Protein AF-A0AA39HC64-F1 (afdb_monomer)

Mean predicted aligned error: 12.39 Å

Structure (mmCIF, N/CA/C/O backbone):
data_AF-A0AA39HC64-F1
#
_entry.id   AF-A0AA39HC64-F1
#
loop_
_atom_site.group_PDB
_atom_site.id
_atom_site.type_symbol
_atom_site.label_atom_id
_atom_site.label_alt_id
_atom_site.label_comp_id
_atom_site.label_asym_id
_atom_site.label_entity_id
_atom_site.label_seq_id
_atom_site.pdbx_PDB_ins_code
_atom_site.Cartn_x
_atom_site.Cartn_y
_atom_site.Cartn_z
_atom_site.occupancy
_atom_site.B_iso_or_equiv
_atom_site.auth_seq_id
_atom_site.auth_comp_id
_atom_site.auth_asym_id
_atom_site.auth_atom_id
_atom_site.pdbx_PDB_model_num
ATOM 1 N N . MET A 1 1 ? -22.559 6.746 -53.053 1.00 34.72 1 MET A N 1
ATOM 2 C CA . MET A 1 1 ? -22.724 5.892 -51.855 1.00 34.72 1 MET A CA 1
ATOM 3 C C . MET A 1 1 ? -21.359 5.864 -51.192 1.00 34.72 1 MET A C 1
ATOM 5 O O . MET A 1 1 ? -20.479 5.186 -51.686 1.00 34.72 1 MET A O 1
ATOM 9 N N . ASN A 1 2 ? -21.010 6.887 -50.416 1.00 47.25 2 ASN A N 1
ATOM 10 C CA . ASN A 1 2 ? -21.362 7.061 -49.003 1.00 47.25 2 ASN A CA 1
ATOM 11 C C . ASN A 1 2 ? -21.084 5.796 -48.184 1.00 47.25 2 ASN A C 1
ATOM 13 O O . ASN A 1 2 ? -21.949 4.937 -48.058 1.00 47.25 2 ASN A O 1
ATOM 17 N N . SER A 1 3 ? -19.877 5.725 -47.644 1.00 52.03 3 SER A N 1
ATOM 18 C CA . SER A 1 3 ? -19.600 5.026 -46.400 1.00 52.03 3 SER A CA 1
ATOM 19 C C . SER A 1 3 ? -18.967 6.067 -45.492 1.00 52.03 3 SER A C 1
ATOM 21 O O . SER A 1 3 ? -17.754 6.284 -45.532 1.00 52.03 3 SER A O 1
ATOM 23 N N . SER A 1 4 ? -19.819 6.788 -44.766 1.00 50.25 4 SER A N 1
ATOM 24 C CA . SER A 1 4 ? -19.440 7.544 -43.584 1.00 50.25 4 SER A CA 1
ATOM 25 C C . SER A 1 4 ? -18.450 6.698 -42.790 1.00 50.25 4 SER A C 1
ATOM 27 O O . SER A 1 4 ? -18.795 5.617 -42.315 1.00 50.25 4 SER A O 1
ATOM 29 N N . PHE A 1 5 ? -17.204 7.152 -42.706 1.00 52.19 5 PHE A N 1
ATOM 30 C CA . PHE A 1 5 ? -16.290 6.670 -41.688 1.00 52.19 5 PHE A CA 1
ATOM 31 C C . PHE A 1 5 ? -16.883 7.125 -40.351 1.00 52.19 5 PHE A C 1
ATOM 33 O O . PHE A 1 5 ? -16.681 8.259 -39.920 1.00 52.19 5 PHE A O 1
ATOM 40 N N . GLU A 1 6 ? -17.735 6.288 -39.763 1.00 53.31 6 GLU A N 1
ATOM 41 C CA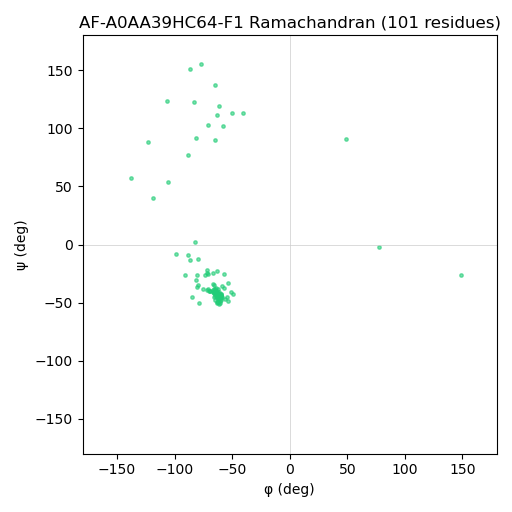 . GLU A 1 6 ? -18.303 6.532 -38.445 1.00 53.31 6 GLU A CA 1
ATOM 42 C C . GLU A 1 6 ? -17.281 6.100 -37.401 1.00 53.31 6 GLU A C 1
ATOM 44 O O . GLU A 1 6 ? -17.201 4.941 -36.987 1.00 53.31 6 GLU A O 1
ATOM 49 N N . PHE A 1 7 ? -16.460 7.071 -37.010 1.00 54.47 7 PHE A N 1
ATOM 50 C CA . PHE A 1 7 ? -15.518 6.958 -35.909 1.00 54.47 7 PHE A CA 1
ATOM 51 C C . PHE A 1 7 ? -16.284 6.600 -34.624 1.00 54.47 7 PHE A C 1
ATOM 53 O O . PHE A 1 7 ? -16.960 7.445 -34.038 1.00 54.47 7 PHE A O 1
ATOM 60 N N . GLY A 1 8 ? -16.230 5.325 -34.225 1.00 55.88 8 GLY A N 1
ATOM 61 C CA . GLY A 1 8 ? -16.942 4.802 -33.054 1.00 55.88 8 GLY A CA 1
ATOM 62 C C . GLY A 1 8 ? -17.390 3.341 -33.162 1.00 55.88 8 GLY A C 1
ATOM 63 O O . GLY A 1 8 ? -17.466 2.669 -32.137 1.00 55.88 8 GLY A O 1
ATOM 64 N N . PHE A 1 9 ? -17.617 2.812 -34.372 1.00 55.44 9 PHE A N 1
ATOM 65 C CA . PHE A 1 9 ? -18.049 1.412 -34.548 1.00 55.44 9 PHE A CA 1
ATOM 66 C C . PHE A 1 9 ? -16.915 0.396 -34.303 1.00 55.44 9 PHE A C 1
ATOM 68 O O . PHE A 1 9 ? -17.174 -0.726 -33.876 1.00 55.44 9 PHE A O 1
ATOM 75 N N . GLU A 1 10 ? -15.657 0.809 -34.497 1.00 54.72 10 GLU A N 1
ATOM 76 C CA . GLU A 1 10 ? -14.444 0.010 -34.226 1.00 54.72 10 GLU A CA 1
ATOM 77 C C . GLU A 1 10 ? -14.175 -0.176 -32.720 1.00 54.72 10 GLU A C 1
ATOM 79 O O . GLU A 1 10 ? -13.526 -1.131 -32.315 1.00 54.72 10 GLU A O 1
ATOM 84 N N . LEU A 1 11 ? -14.711 0.703 -31.861 1.00 53.59 11 LEU A N 1
ATOM 85 C CA . LEU A 1 11 ? -14.575 0.594 -30.400 1.00 53.59 11 LEU A CA 1
ATOM 86 C C . LEU A 1 11 ? -15.679 -0.262 -29.760 1.00 53.59 11 LEU A C 1
ATOM 88 O O . LEU A 1 11 ? -15.616 -0.577 -28.570 1.00 53.59 11 LEU A O 1
ATOM 92 N N . GLN A 1 12 ? -16.703 -0.645 -30.527 1.00 56.50 12 GLN A N 1
ATOM 93 C CA . GLN A 1 12 ? -17.812 -1.456 -30.042 1.00 56.50 12 GLN A CA 1
ATOM 94 C C . GLN A 1 12 ? -17.453 -2.939 -30.203 1.00 56.50 12 GLN A C 1
ATOM 96 O O . GLN A 1 12 ? -17.878 -3.616 -31.136 1.00 56.50 12 GLN A O 1
ATOM 101 N N . GLY A 1 13 ? -16.604 -3.419 -29.289 1.00 56.91 13 GLY A N 1
ATOM 102 C CA . GLY A 1 13 ? -16.018 -4.759 -29.315 1.00 56.91 13 GLY A CA 1
ATOM 103 C C . GLY A 1 13 ? -17.053 -5.871 -29.521 1.00 56.91 13 GLY A C 1
ATOM 104 O O . GLY A 1 13 ? -17.881 -6.139 -28.651 1.00 56.91 13 GLY A O 1
ATOM 105 N N . ARG A 1 14 ? -16.976 -6.553 -30.672 1.00 59.59 14 ARG A N 1
ATOM 106 C CA . ARG A 1 14 ? -17.785 -7.738 -31.019 1.00 59.59 14 ARG A CA 1
ATOM 107 C C . ARG A 1 14 ? -17.248 -9.053 -30.439 1.00 59.59 14 ARG A C 1
ATOM 109 O O . ARG A 1 14 ? -17.821 -10.103 -30.702 1.00 59.59 14 ARG A O 1
ATOM 116 N N . GLY A 1 15 ? -16.168 -9.005 -29.657 1.00 61.19 15 GLY A N 1
ATOM 117 C CA . GLY A 1 15 ? -15.566 -10.179 -29.015 1.00 61.19 15 GLY A CA 1
ATOM 118 C C . GLY A 1 15 ? -14.708 -11.063 -29.932 1.00 61.19 15 GLY A C 1
ATOM 119 O O . GLY A 1 15 ? -14.103 -12.007 -29.440 1.00 61.19 15 GLY A O 1
ATOM 120 N N . GLU A 1 16 ? -14.606 -10.743 -31.223 1.00 66.12 16 GLU A N 1
ATOM 121 C CA . GLU A 1 16 ? -13.715 -11.394 -32.192 1.00 66.12 16 GLU A CA 1
ATOM 122 C C . GLU A 1 16 ? -12.548 -10.448 -32.502 1.00 66.12 16 GLU A C 1
ATOM 124 O O . GLU A 1 16 ? -12.776 -9.307 -32.905 1.00 66.12 16 GLU A O 1
ATOM 129 N N . VAL A 1 17 ? -11.307 -10.904 -32.298 1.00 62.94 17 VAL A N 1
ATOM 130 C CA . VAL A 1 17 ? -10.100 -10.090 -32.518 1.00 62.94 17 VAL A CA 1
ATOM 131 C C . VAL A 1 17 ? -9.906 -9.883 -34.020 1.00 62.94 17 VAL A C 1
ATOM 133 O O . VAL A 1 17 ? -9.452 -10.782 -34.728 1.00 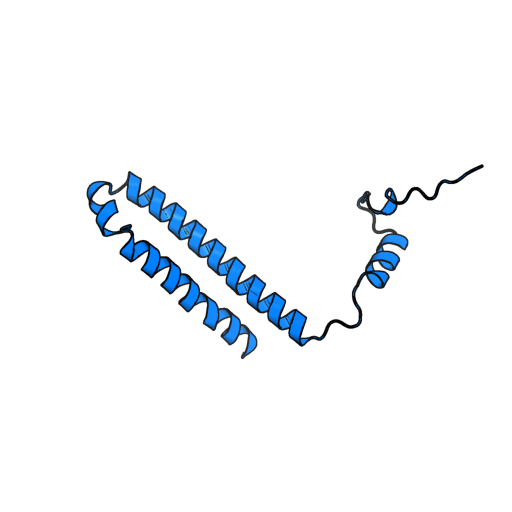62.94 17 VAL A O 1
ATOM 136 N N . THR A 1 18 ? -10.257 -8.699 -34.519 1.00 73.31 18 THR A N 1
ATOM 137 C CA . THR A 1 18 ? -10.111 -8.349 -35.935 1.00 73.31 18 THR A CA 1
ATOM 138 C C . THR A 1 18 ? -8.703 -7.805 -36.189 1.00 73.31 18 THR A C 1
ATOM 140 O O . THR A 1 18 ? -8.085 -7.195 -35.319 1.00 73.31 18 THR A O 1
ATOM 143 N N . SER A 1 19 ? -8.158 -7.977 -37.398 1.00 72.88 19 SER A N 1
ATOM 144 C CA . SER A 1 19 ? -6.820 -7.462 -37.751 1.00 72.88 19 SER A CA 1
ATOM 145 C C . SER A 1 19 ? -6.676 -5.943 -37.552 1.00 72.88 19 SER A C 1
ATOM 147 O O . SER A 1 19 ? -5.570 -5.458 -37.325 1.00 72.88 19 SER A O 1
ATOM 149 N N . GLN A 1 20 ? -7.790 -5.203 -37.605 1.00 71.12 20 GLN A N 1
ATOM 150 C CA . GLN A 1 20 ? -7.850 -3.773 -37.299 1.00 71.12 20 GLN A CA 1
ATOM 151 C C . GLN A 1 20 ? -7.637 -3.493 -35.805 1.00 71.12 20 GLN A C 1
ATOM 153 O O . GLN A 1 20 ? -6.866 -2.597 -35.484 1.00 71.12 20 GLN A O 1
ATOM 158 N N . ASP A 1 21 ? -8.197 -4.301 -34.900 1.00 69.56 21 ASP A N 1
ATOM 159 C CA . ASP A 1 21 ? -7.991 -4.168 -33.448 1.00 69.56 21 ASP A CA 1
ATOM 160 C C . ASP A 1 21 ? -6.520 -4.378 -33.074 1.00 69.56 21 ASP A C 1
ATOM 162 O O . ASP A 1 21 ? -5.968 -3.664 -32.238 1.00 69.56 21 ASP A O 1
ATOM 166 N N . ILE A 1 22 ? -5.855 -5.328 -33.744 1.00 75.12 22 ILE A N 1
ATOM 167 C CA . ILE A 1 22 ? -4.418 -5.582 -33.581 1.00 75.12 22 ILE A CA 1
ATOM 168 C C . ILE A 1 22 ? -3.606 -4.381 -34.087 1.00 75.12 22 ILE A C 1
ATOM 170 O O . ILE A 1 22 ? -2.690 -3.928 -33.403 1.00 75.12 22 ILE A O 1
ATOM 174 N N . ALA A 1 23 ? -3.943 -3.835 -35.259 1.00 75.69 23 ALA A N 1
ATOM 175 C CA . ALA A 1 23 ? -3.251 -2.677 -35.823 1.00 75.69 23 ALA A CA 1
ATOM 176 C C . ALA A 1 23 ? -3.429 -1.418 -34.959 1.00 75.69 23 ALA A C 1
ATOM 178 O O . ALA A 1 23 ? -2.454 -0.720 -34.686 1.00 75.69 23 ALA A O 1
ATOM 179 N N . VAL A 1 24 ? -4.650 -1.159 -34.485 1.00 75.62 24 VAL A N 1
ATOM 180 C CA . VAL A 1 24 ? -4.970 -0.050 -33.579 1.00 75.62 24 VAL A CA 1
ATOM 181 C C . VAL A 1 24 ? -4.270 -0.241 -32.233 1.00 75.62 24 VAL A C 1
ATOM 183 O O . VAL A 1 24 ? -3.676 0.704 -31.724 1.00 75.62 24 VAL A O 1
ATOM 186 N N . GLY A 1 25 ? -4.251 -1.460 -31.688 1.00 75.00 25 GLY A N 1
ATOM 187 C CA . GLY A 1 25 ? -3.521 -1.788 -30.464 1.00 75.00 25 GLY A CA 1
ATOM 188 C C . GLY A 1 25 ? -2.019 -1.523 -30.579 1.00 75.00 25 GLY A C 1
ATOM 189 O O . GLY A 1 25 ? -1.449 -0.874 -29.707 1.00 75.00 25 GLY A O 1
ATOM 190 N N . ILE A 1 26 ? -1.386 -1.944 -31.679 1.00 75.50 26 ILE A N 1
ATOM 191 C CA . ILE A 1 26 ? 0.041 -1.690 -31.942 1.00 75.50 26 ILE A CA 1
ATOM 192 C C . ILE A 1 26 ? 0.317 -0.192 -32.144 1.00 75.50 26 ILE A C 1
ATOM 194 O O . ILE A 1 26 ? 1.339 0.302 -31.676 1.00 75.50 26 ILE A O 1
ATOM 198 N N . LEU A 1 27 ? -0.584 0.537 -32.813 1.00 71.69 27 LEU A N 1
ATOM 199 C CA . LEU A 1 27 ? -0.434 1.972 -33.078 1.00 71.69 27 LEU A CA 1
ATOM 200 C C . LEU A 1 27 ? -0.607 2.825 -31.810 1.00 71.69 27 LEU A C 1
ATOM 202 O O . LEU A 1 27 ? 0.087 3.824 -31.638 1.00 71.69 27 LEU A O 1
ATOM 206 N N . ILE A 1 28 ? -1.547 2.447 -30.938 1.00 76.69 28 ILE A N 1
ATOM 207 C CA . ILE A 1 28 ? -1.839 3.156 -29.685 1.00 76.69 28 ILE A CA 1
ATOM 208 C C . ILE A 1 28 ? -0.833 2.785 -28.595 1.00 76.69 28 ILE A C 1
ATOM 210 O O . ILE A 1 28 ? -0.608 3.594 -27.695 1.00 76.69 28 ILE A O 1
ATOM 214 N N . GLN A 1 29 ? -0.220 1.597 -28.655 1.00 71.75 29 GLN A N 1
ATOM 215 C CA . GLN A 1 29 ? 0.770 1.190 -27.669 1.00 71.75 29 GLN A CA 1
ATOM 216 C C . GLN A 1 29 ? 1.979 2.138 -27.741 1.00 71.75 29 GLN A C 1
ATOM 218 O O . GLN A 1 29 ? 2.722 2.118 -28.727 1.00 71.75 29 GLN A O 1
ATOM 223 N N . PRO A 1 30 ? 2.207 2.971 -26.706 1.00 70.94 30 PRO A N 1
ATOM 224 C CA . PRO A 1 30 ? 3.339 3.878 -26.705 1.00 70.94 30 PRO A CA 1
ATOM 225 C C . PRO A 1 30 ? 4.612 3.038 -26.768 1.00 70.94 30 PRO A C 1
ATOM 227 O O . PRO A 1 30 ? 4.854 2.178 -25.924 1.00 70.94 30 PRO A O 1
ATOM 230 N N . THR A 1 31 ? 5.398 3.241 -27.819 1.00 70.88 31 THR A N 1
ATOM 231 C CA . THR A 1 31 ? 6.583 2.424 -28.115 1.00 70.88 31 THR A CA 1
ATOM 232 C C . THR A 1 31 ? 7.827 2.937 -27.389 1.00 70.88 31 THR A C 1
ATOM 234 O O . THR A 1 31 ? 8.813 2.218 -27.281 1.00 70.88 31 THR A O 1
ATOM 237 N N . ASP A 1 32 ? 7.750 4.157 -26.850 1.00 75.56 32 ASP A N 1
ATOM 238 C CA . ASP A 1 32 ? 8.844 4.875 -26.189 1.00 75.56 32 ASP A CA 1
ATOM 239 C C . ASP A 1 32 ? 8.516 5.188 -24.715 1.00 75.56 32 ASP A C 1
ATOM 241 O O . ASP A 1 32 ? 8.755 6.282 -24.203 1.00 75.56 32 ASP A O 1
ATOM 245 N N . VAL A 1 33 ? 7.879 4.240 -24.015 1.00 76.62 33 VAL A N 1
ATOM 246 C CA . VAL A 1 33 ? 7.748 4.330 -22.554 1.00 76.62 33 VAL A CA 1
ATOM 247 C C . VAL A 1 33 ? 9.022 3.801 -21.899 1.00 76.62 33 VAL A C 1
ATOM 249 O O . VAL A 1 33 ? 9.378 2.636 -22.101 1.00 76.62 33 VAL A O 1
ATOM 252 N N . PRO A 1 34 ? 9.708 4.610 -21.073 1.00 82.06 34 PRO A N 1
ATOM 253 C CA . PRO A 1 34 ? 10.900 4.148 -20.388 1.00 82.06 34 PRO A CA 1
ATOM 254 C C . PRO A 1 34 ? 10.536 3.029 -19.405 1.00 82.06 34 PRO A C 1
ATOM 256 O O . PRO A 1 34 ? 9.566 3.126 -18.650 1.00 82.06 34 PRO A O 1
ATOM 259 N N . ILE A 1 35 ? 11.359 1.977 -19.379 1.00 83.81 35 ILE A N 1
ATOM 260 C CA . ILE A 1 35 ? 11.181 0.785 -18.526 1.00 83.81 35 ILE A CA 1
ATOM 261 C C . ILE A 1 35 ? 11.032 1.168 -17.043 1.00 83.81 35 ILE A C 1
ATOM 263 O O . ILE A 1 35 ? 10.265 0.546 -16.307 1.00 83.81 35 ILE A O 1
ATOM 267 N N . SER A 1 36 ? 11.704 2.240 -16.613 1.00 83.00 36 SER A N 1
ATOM 268 C CA . SER A 1 36 ? 11.589 2.790 -15.259 1.00 83.00 36 SER A CA 1
ATOM 269 C C . SER A 1 36 ? 10.152 3.166 -14.888 1.00 83.00 36 SER A C 1
ATOM 271 O O . SER A 1 36 ? 9.737 2.921 -13.757 1.00 83.00 36 SER A O 1
ATOM 273 N N . TRP A 1 37 ? 9.365 3.701 -15.825 1.00 85.81 37 TRP A N 1
ATOM 274 C CA . TRP A 1 37 ? 7.979 4.092 -15.571 1.00 85.81 37 TRP A CA 1
ATOM 275 C C . TRP A 1 37 ? 7.075 2.877 -15.366 1.00 85.81 37 TRP A C 1
ATOM 277 O O . TRP A 1 37 ? 6.251 2.867 -14.454 1.00 85.81 37 TRP A O 1
ATOM 287 N N . GLY A 1 38 ? 7.283 1.816 -16.152 1.00 84.44 38 GLY A N 1
ATOM 288 C CA . GLY A 1 38 ? 6.566 0.551 -15.986 1.00 84.44 38 GLY A CA 1
ATOM 289 C C . GLY A 1 38 ? 6.808 -0.073 -14.610 1.00 84.44 38 GLY A C 1
ATOM 290 O O . GLY A 1 38 ? 5.860 -0.476 -13.937 1.00 84.44 38 GLY A O 1
ATOM 291 N N . ILE A 1 39 ? 8.063 -0.067 -14.151 1.00 84.31 39 ILE A N 1
ATOM 292 C CA . ILE A 1 39 ? 8.443 -0.562 -12.820 1.00 84.31 39 ILE A CA 1
ATOM 293 C C . ILE A 1 39 ? 7.773 0.270 -11.718 1.00 84.31 39 ILE A C 1
ATOM 295 O O . ILE A 1 39 ? 7.173 -0.288 -10.800 1.00 84.31 39 ILE A O 1
ATOM 299 N N . VAL A 1 40 ? 7.818 1.602 -11.817 1.00 84.94 40 VAL A N 1
ATOM 300 C CA . VAL A 1 40 ? 7.194 2.500 -10.830 1.00 84.94 40 VAL A CA 1
ATOM 301 C C . VAL A 1 40 ? 5.679 2.295 -10.769 1.00 84.94 40 VAL A C 1
ATOM 303 O O . VAL A 1 40 ? 5.122 2.158 -9.677 1.00 84.94 40 VAL A O 1
ATOM 306 N N . CYS A 1 41 ? 5.005 2.222 -11.919 1.00 87.56 41 CYS A N 1
ATOM 307 C CA . CYS A 1 41 ? 3.567 1.962 -11.988 1.00 87.56 41 CYS A CA 1
ATOM 308 C C . CYS A 1 41 ? 3.199 0.599 -11.391 1.00 87.56 41 CYS A C 1
ATOM 310 O O . CYS A 1 41 ? 2.204 0.500 -10.669 1.00 87.56 41 CYS A O 1
ATOM 312 N N . TYR A 1 42 ? 4.001 -0.436 -11.646 1.00 85.44 42 TYR A N 1
ATOM 313 C CA . TYR A 1 42 ? 3.793 -1.762 -11.070 1.00 85.44 42 TYR A CA 1
ATOM 314 C C . TYR A 1 42 ? 3.909 -1.743 -9.540 1.00 85.44 42 TYR A C 1
ATOM 316 O O . TYR A 1 42 ? 2.995 -2.201 -8.852 1.00 85.44 42 TYR A O 1
ATOM 324 N N . ILE A 1 43 ? 4.975 -1.141 -8.997 1.00 85.50 43 ILE A N 1
ATOM 325 C CA . ILE A 1 43 ? 5.188 -1.033 -7.544 1.00 85.50 43 ILE A CA 1
ATOM 326 C C . ILE A 1 43 ? 4.046 -0.248 -6.887 1.00 85.50 43 ILE A C 1
ATOM 328 O O . ILE A 1 43 ? 3.496 -0.692 -5.879 1.00 85.50 43 ILE A O 1
ATOM 332 N N . LEU A 1 44 ? 3.642 0.886 -7.470 1.00 87.56 44 LEU A N 1
ATOM 333 C CA . LEU A 1 44 ? 2.512 1.673 -6.967 1.00 87.56 44 LEU A CA 1
ATOM 334 C C . LEU A 1 44 ? 1.219 0.858 -6.955 1.00 87.56 44 LEU A C 1
ATOM 336 O O . LEU A 1 44 ? 0.521 0.824 -5.941 1.00 87.56 44 LEU A O 1
ATOM 340 N N . THR A 1 45 ? 0.917 0.170 -8.056 1.00 89.38 45 THR A N 1
ATOM 341 C CA . THR A 1 45 ? -0.292 -0.655 -8.174 1.00 89.38 45 THR A CA 1
ATOM 342 C C . THR A 1 45 ? -0.305 -1.753 -7.117 1.00 89.38 45 THR A C 1
ATOM 344 O O . THR A 1 45 ? -1.319 -1.947 -6.448 1.00 89.38 45 THR A O 1
ATOM 347 N N . PHE A 1 46 ? 0.828 -2.424 -6.907 1.00 87.75 46 PHE A N 1
ATOM 348 C CA . PHE A 1 46 ? 0.969 -3.449 -5.880 1.00 87.75 46 PHE A CA 1
ATOM 349 C C . PHE A 1 46 ? 0.728 -2.889 -4.470 1.00 87.75 46 PHE A C 1
ATOM 351 O O . PHE A 1 46 ? -0.094 -3.425 -3.724 1.00 87.75 46 PHE A O 1
ATOM 358 N N . VAL A 1 47 ? 1.384 -1.777 -4.115 1.00 88.75 47 VAL A N 1
ATOM 359 C CA . VAL A 1 47 ? 1.243 -1.149 -2.790 1.00 88.75 47 VAL A CA 1
ATOM 360 C C . VAL A 1 47 ? -0.205 -0.734 -2.527 1.00 88.75 47 VAL A C 1
ATOM 362 O O . VAL A 1 47 ? -0.739 -1.008 -1.448 1.00 88.75 47 VAL A O 1
ATOM 365 N N . PHE A 1 48 ? -0.877 -0.122 -3.505 1.00 91.25 48 PHE A N 1
ATOM 366 C CA . PHE A 1 48 ? -2.276 0.276 -3.356 1.00 91.25 48 PHE A CA 1
ATOM 367 C C . PHE A 1 48 ? -3.232 -0.915 -3.298 1.00 91.25 48 PHE A C 1
ATOM 369 O O . PHE A 1 48 ? -4.154 -0.902 -2.481 1.00 91.25 48 PHE A O 1
ATOM 376 N N . ALA A 1 49 ? -3.011 -1.952 -4.108 1.00 91.44 49 ALA A N 1
ATOM 377 C CA . ALA A 1 49 ? -3.847 -3.148 -4.109 1.00 91.44 49 ALA A CA 1
ATOM 378 C C . ALA A 1 49 ? -3.805 -3.855 -2.747 1.00 91.44 49 ALA A C 1
ATOM 380 O O . ALA A 1 49 ? -4.849 -4.075 -2.131 1.00 91.44 49 ALA A O 1
ATOM 381 N N . VAL A 1 50 ? -2.603 -4.123 -2.226 1.00 90.81 50 VAL A N 1
ATOM 382 C CA . VAL A 1 50 ? -2.428 -4.779 -0.921 1.00 90.81 50 VAL A CA 1
ATOM 383 C C . VAL A 1 50 ? -2.982 -3.908 0.209 1.00 90.81 50 VAL A C 1
ATOM 385 O O . VAL A 1 50 ? -3.696 -4.410 1.079 1.00 90.81 50 VAL A O 1
ATOM 388 N N . SER A 1 51 ? -2.734 -2.595 0.174 1.00 91.81 51 SER A N 1
ATOM 389 C CA . SER A 1 51 ? -3.298 -1.664 1.160 1.00 91.81 51 SER A CA 1
ATOM 390 C C . SER A 1 51 ? -4.829 -1.679 1.141 1.00 91.81 51 SER A C 1
ATOM 392 O O . SER A 1 51 ? -5.453 -1.744 2.198 1.00 91.81 51 SER A O 1
ATOM 394 N N . SER A 1 52 ? -5.448 -1.684 -0.044 1.00 93.31 52 SER A N 1
ATOM 395 C CA . SER A 1 52 ? -6.906 -1.754 -0.201 1.00 93.31 52 SER A CA 1
ATOM 396 C C . SER A 1 52 ? -7.485 -3.049 0.379 1.00 93.31 52 SER A C 1
ATOM 398 O O . SER A 1 52 ? -8.469 -3.013 1.124 1.00 93.31 52 SER A O 1
ATOM 400 N N . CYS A 1 53 ? -6.834 -4.192 0.139 1.00 93.50 53 CYS A N 1
ATOM 401 C CA . CYS A 1 53 ? -7.210 -5.465 0.756 1.00 93.50 53 CYS A CA 1
ATOM 402 C C . CYS A 1 53 ? -7.153 -5.397 2.289 1.00 93.50 53 CYS A C 1
ATOM 404 O O . CYS A 1 53 ? -8.086 -5.840 2.965 1.00 93.50 53 CYS A O 1
ATOM 406 N N . LEU A 1 54 ? -6.093 -4.822 2.860 1.00 94.50 54 LEU A N 1
ATOM 407 C CA . LEU A 1 54 ? -5.962 -4.678 4.311 1.00 94.50 54 LEU A CA 1
ATOM 408 C C . LEU A 1 54 ? -7.020 -3.734 4.890 1.00 94.50 54 LEU A C 1
ATOM 410 O O . LEU A 1 54 ? -7.634 -4.064 5.904 1.00 94.50 54 LEU A O 1
ATOM 414 N N . PHE A 1 55 ? -7.305 -2.609 4.232 1.00 94.75 55 PHE A N 1
ATOM 415 C CA . PHE A 1 55 ? -8.358 -1.696 4.674 1.00 94.75 55 PHE A CA 1
ATOM 416 C C . PHE A 1 55 ? -9.740 -2.344 4.646 1.00 94.75 55 PHE A C 1
ATOM 418 O O . PHE A 1 55 ? -10.491 -2.177 5.605 1.00 94.75 55 PHE A O 1
ATOM 425 N N . HIS A 1 56 ? -10.067 -3.142 3.627 1.00 95.62 56 HIS A N 1
ATOM 426 C CA . HIS A 1 56 ? -11.321 -3.898 3.617 1.00 95.62 56 HIS A CA 1
ATOM 427 C C . HIS A 1 56 ? -11.425 -4.866 4.799 1.00 95.62 56 HIS A C 1
ATOM 429 O O . HIS A 1 56 ? -12.464 -4.918 5.463 1.00 95.62 56 HIS A O 1
ATOM 435 N N . ASN A 1 57 ? -10.339 -5.574 5.117 1.00 94.69 57 ASN A N 1
ATOM 436 C CA . ASN A 1 57 ? -10.292 -6.432 6.298 1.00 94.69 57 ASN A CA 1
ATOM 437 C C . ASN A 1 57 ? -10.489 -5.616 7.587 1.00 94.69 57 ASN A C 1
ATOM 439 O O . ASN A 1 57 ? -11.332 -5.972 8.407 1.00 94.69 57 ASN A O 1
ATOM 443 N N . ILE A 1 58 ? -9.804 -4.481 7.744 1.00 94.31 58 ILE A N 1
ATOM 444 C CA . ILE A 1 58 ? -9.927 -3.606 8.923 1.00 94.31 58 ILE A CA 1
ATOM 445 C C . ILE A 1 58 ? -11.346 -3.046 9.068 1.00 94.31 58 ILE A C 1
ATOM 447 O O . ILE A 1 58 ? -11.887 -3.040 10.171 1.00 94.31 58 ILE A O 1
ATOM 451 N N . VAL A 1 59 ? -11.981 -2.612 7.978 1.00 94.94 59 VAL A N 1
ATOM 452 C CA . VAL A 1 59 ? -13.368 -2.118 7.991 1.00 94.94 59 VAL A CA 1
ATOM 453 C C . VAL A 1 59 ? -14.341 -3.240 8.362 1.00 94.94 59 VAL A C 1
ATOM 455 O O . VAL A 1 59 ? -15.259 -3.021 9.157 1.00 94.94 59 VAL A O 1
ATOM 458 N N . SER A 1 60 ? -14.123 -4.455 7.850 1.00 95.31 60 S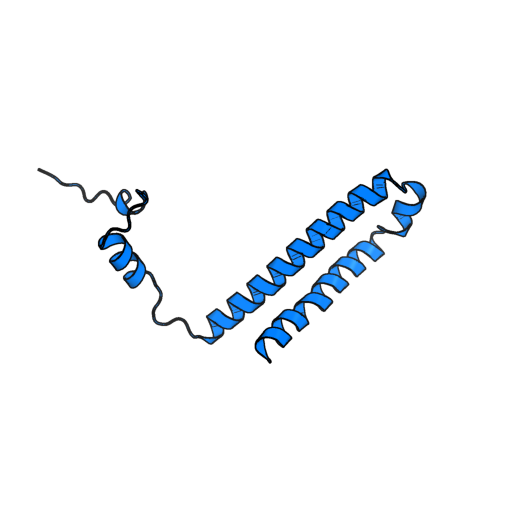ER A N 1
ATOM 459 C CA . SER A 1 60 ? -14.932 -5.621 8.224 1.00 95.31 60 SER A CA 1
ATOM 460 C C . SER A 1 60 ? -14.788 -5.960 9.714 1.00 95.31 60 SER A C 1
ATOM 462 O O . SER A 1 60 ? -15.792 -6.176 10.397 1.00 95.31 60 SER A O 1
ATOM 464 N N . LEU A 1 61 ? -13.565 -5.886 10.251 1.00 92.50 61 LEU A N 1
ATOM 465 C CA . LEU A 1 61 ? -13.272 -6.078 11.670 1.00 92.50 61 LEU A CA 1
ATOM 466 C C . LEU A 1 61 ? -13.886 -4.974 12.528 1.00 92.50 61 LEU A C 1
ATOM 468 O O . LEU A 1 61 ? -14.462 -5.269 13.571 1.00 92.50 61 LEU A O 1
ATOM 472 N N . ASN A 1 62 ? -13.831 -3.721 12.077 1.00 92.50 62 ASN A N 1
ATOM 473 C CA . ASN A 1 62 ? -14.475 -2.599 12.750 1.00 92.50 62 ASN A CA 1
ATOM 474 C C . ASN A 1 62 ? -15.976 -2.858 12.937 1.00 92.50 62 ASN A C 1
ATOM 476 O O . ASN A 1 62 ? -16.499 -2.727 14.043 1.00 92.50 62 ASN A O 1
ATOM 480 N N . ARG A 1 63 ? -16.662 -3.317 11.882 1.00 91.94 63 ARG A N 1
ATOM 481 C CA . ARG A 1 63 ? -18.084 -3.679 11.954 1.00 91.94 63 ARG A CA 1
ATOM 482 C C . ARG A 1 63 ? -18.329 -4.896 12.849 1.00 91.94 63 ARG A C 1
ATOM 484 O O . ARG A 1 63 ? -19.294 -4.897 13.608 1.00 91.94 63 ARG A O 1
ATOM 491 N N . PHE A 1 64 ? -17.470 -5.912 12.786 1.00 93.50 64 PHE A N 1
ATOM 492 C CA . PHE A 1 64 ? -17.594 -7.109 13.618 1.00 93.50 64 PHE A CA 1
ATOM 493 C C . PHE A 1 64 ? -17.452 -6.789 15.112 1.00 93.50 64 PHE A C 1
ATOM 495 O O . PHE A 1 64 ? -18.323 -7.153 15.898 1.00 93.50 64 PHE A O 1
ATOM 502 N N . VAL A 1 65 ? -16.403 -6.057 15.500 1.00 92.00 65 VAL A N 1
ATOM 503 C CA . VAL A 1 65 ? -16.129 -5.685 16.898 1.00 92.00 65 VAL A CA 1
ATOM 504 C C . VAL A 1 65 ? -17.207 -4.755 17.451 1.00 92.00 65 VAL A C 1
ATOM 506 O O . VAL A 1 65 ? -17.565 -4.876 18.623 1.00 92.00 65 VAL A O 1
ATOM 509 N N . ALA A 1 66 ? -17.767 -3.867 16.622 1.00 91.88 66 ALA A N 1
ATOM 510 C CA . ALA A 1 66 ? -18.885 -3.016 17.024 1.00 91.88 66 ALA A CA 1
ATOM 511 C C . ALA A 1 66 ? -20.112 -3.832 17.470 1.00 91.88 66 ALA A C 1
ATOM 513 O O . ALA A 1 66 ? -20.800 -3.432 18.406 1.00 91.88 66 ALA A O 1
ATOM 514 N N . VAL A 1 67 ? -20.365 -4.978 16.825 1.00 92.88 67 VAL A N 1
ATOM 515 C CA . VAL A 1 67 ? -21.511 -5.850 17.125 1.00 92.88 67 VAL A CA 1
ATOM 516 C C . VAL A 1 67 ? -21.208 -6.814 18.274 1.00 92.88 67 VAL A C 1
ATOM 518 O O . VAL A 1 67 ? -22.033 -6.969 19.168 1.00 92.88 67 VAL A O 1
ATOM 521 N N . THR A 1 68 ? -20.040 -7.464 18.276 1.00 92.69 68 THR A N 1
ATOM 522 C CA . THR A 1 68 ? -19.710 -8.506 19.267 1.00 92.69 68 THR A CA 1
ATOM 523 C C . THR A 1 68 ? -19.226 -7.952 20.605 1.00 92.69 68 THR A C 1
ATOM 525 O O . THR A 1 68 ? -19.467 -8.567 21.642 1.00 92.69 68 THR A O 1
ATOM 528 N N . TYR A 1 69 ? -18.574 -6.783 20.613 1.00 88.88 69 TYR A N 1
ATOM 529 C CA . TYR A 1 69 ? -17.932 -6.216 21.803 1.00 88.88 69 TYR A CA 1
ATOM 530 C C . TYR A 1 69 ? -18.175 -4.705 21.946 1.00 88.88 69 TYR A C 1
ATOM 532 O O . TYR A 1 69 ? -17.232 -3.920 22.089 1.00 88.88 69 TYR A O 1
ATOM 540 N N . ALA A 1 70 ? -19.446 -4.294 21.988 1.00 81.38 70 ALA A N 1
ATOM 541 C CA . ALA A 1 70 ? -19.860 -2.888 22.067 1.00 81.38 70 ALA A CA 1
ATOM 542 C C . ALA A 1 70 ? -19.142 -2.074 23.170 1.00 81.38 70 ALA A C 1
ATOM 544 O O . ALA A 1 70 ? -18.682 -0.961 22.916 1.00 81.38 70 ALA A O 1
ATOM 545 N N . CYS A 1 71 ? -18.958 -2.631 24.375 1.00 79.75 71 CYS A N 1
ATOM 546 C CA . CYS A 1 71 ? -18.305 -1.920 25.486 1.00 79.75 71 CYS A CA 1
ATOM 547 C C . CYS A 1 71 ? -16.788 -1.720 25.308 1.00 79.75 71 CYS A C 1
ATOM 549 O O . CYS A 1 71 ? -16.232 -0.781 25.870 1.00 79.75 71 CYS A O 1
ATOM 551 N N . LYS A 1 72 ? -16.104 -2.575 24.536 1.00 85.56 72 LYS A N 1
ATOM 552 C CA . LYS A 1 72 ? -14.650 -2.467 24.283 1.00 85.56 72 LYS A CA 1
ATOM 553 C C . LYS A 1 72 ? -14.326 -1.802 22.946 1.00 85.56 72 LYS A C 1
ATOM 555 O O . LYS A 1 72 ? -13.171 -1.464 22.691 1.00 85.56 72 LYS A O 1
ATOM 560 N N . TYR A 1 73 ? -15.338 -1.562 22.114 1.00 88.56 73 TYR A N 1
ATOM 561 C CA . TYR A 1 73 ? -15.188 -0.951 20.798 1.00 8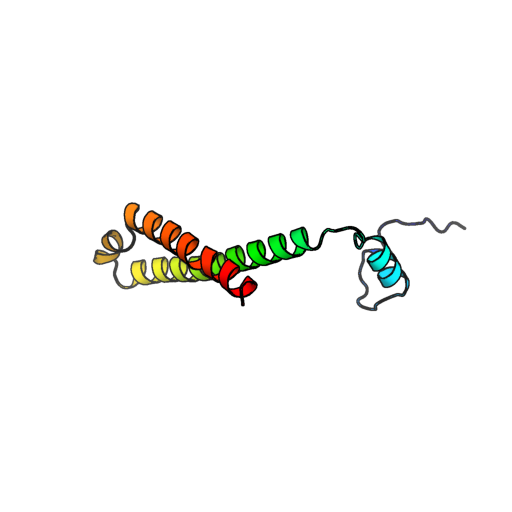8.56 73 TYR A CA 1
ATOM 562 C C . TYR A 1 73 ? -14.457 0.396 20.857 1.00 88.56 73 TYR A C 1
ATOM 564 O O . TYR A 1 73 ? -13.518 0.617 20.097 1.00 88.56 73 TYR A O 1
ATOM 572 N N . GLN A 1 74 ? -14.813 1.265 21.811 1.00 82.19 74 GLN A N 1
ATOM 573 C CA . GLN A 1 74 ? -14.191 2.590 21.935 1.00 82.19 74 GLN A CA 1
ATOM 574 C C . GLN A 1 74 ? -12.709 2.548 22.332 1.00 82.19 74 GLN A C 1
ATOM 576 O O . GLN A 1 74 ? -11.975 3.488 22.031 1.00 82.19 74 GLN A O 1
ATOM 581 N N . GLN A 1 75 ? -12.260 1.473 22.989 1.00 81.88 75 GLN A N 1
ATOM 582 C CA . GLN A 1 75 ? -10.849 1.279 23.325 1.00 81.88 75 GLN A CA 1
ATOM 583 C C . GLN A 1 75 ? -10.056 0.735 22.135 1.00 81.88 75 GLN A C 1
ATOM 585 O O . GLN A 1 75 ? -8.914 1.139 21.940 1.00 81.88 75 GLN A O 1
ATOM 590 N N . LEU A 1 76 ? -10.651 -0.151 21.328 1.00 82.50 76 LEU A N 1
ATOM 591 C CA . LEU A 1 76 ? -9.978 -0.766 20.181 1.00 82.50 76 LEU A CA 1
ATOM 592 C C . LEU A 1 76 ? -9.939 0.185 18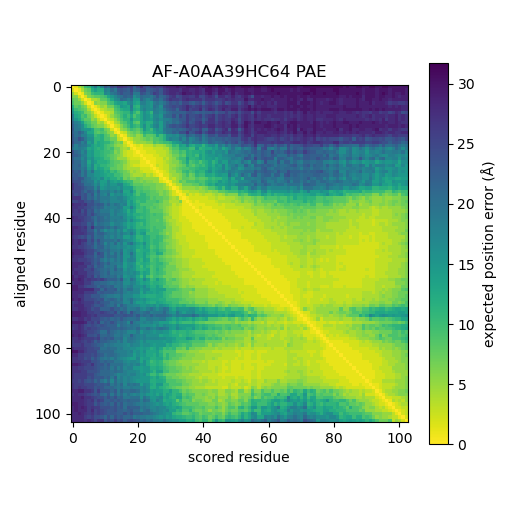.971 1.00 82.50 76 LEU A C 1
ATOM 594 O O . LEU A 1 76 ? -8.862 0.475 18.453 1.00 82.50 76 LEU A O 1
ATOM 598 N N . PHE A 1 77 ? -11.086 0.759 18.600 1.00 87.81 77 PHE A N 1
ATOM 599 C CA . PHE A 1 77 ? -11.262 1.691 17.478 1.00 87.81 77 PHE A CA 1
ATOM 600 C C . PHE A 1 77 ? -11.450 3.140 17.954 1.00 87.81 77 PHE A C 1
ATOM 602 O O . PHE A 1 77 ? -12.409 3.832 17.608 1.00 87.81 77 PHE A O 1
ATOM 609 N N . SER A 1 78 ? -10.509 3.628 18.765 1.00 91.50 78 SER A N 1
ATOM 610 C CA . SER A 1 78 ? -10.417 5.060 19.076 1.00 91.50 78 SER A CA 1
ATOM 611 C C . SER A 1 78 ? -9.796 5.841 17.913 1.00 91.50 78 SER A C 1
ATOM 613 O O . SER A 1 78 ? -8.990 5.298 17.160 1.00 91.50 78 SER A O 1
ATOM 615 N N . LYS A 1 79 ? -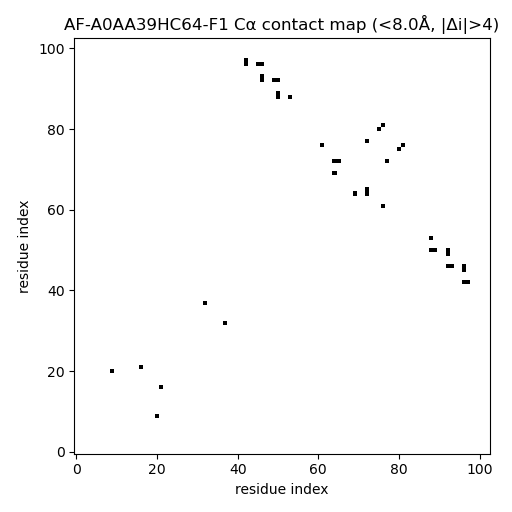10.078 7.149 17.803 1.00 87.69 79 LYS A N 1
ATOM 616 C CA . LYS A 1 79 ? -9.520 8.021 16.744 1.00 87.69 79 LYS A CA 1
ATOM 617 C C . LYS A 1 79 ? -7.993 7.922 16.642 1.00 87.69 79 LYS A C 1
ATOM 619 O O . LYS A 1 79 ? -7.458 7.872 15.540 1.00 87.69 79 LYS A O 1
ATOM 624 N N . LYS A 1 80 ? -7.305 7.858 17.789 1.00 92.25 80 LYS A N 1
ATOM 625 C CA . LYS A 1 80 ? -5.840 7.719 17.847 1.00 92.25 80 LYS A CA 1
ATOM 626 C C . LYS A 1 80 ? -5.386 6.377 17.266 1.00 92.25 80 LYS A C 1
ATOM 628 O O . LYS A 1 80 ? -4.537 6.361 16.385 1.00 92.25 80 LYS A O 1
ATOM 633 N N . ASN A 1 81 ? -6.022 5.281 17.681 1.00 91.56 81 ASN A N 1
ATOM 634 C CA . ASN A 1 81 ? -5.701 3.937 17.202 1.00 91.56 81 ASN A CA 1
ATOM 635 C C . ASN A 1 81 ? -6.007 3.772 15.711 1.00 91.56 81 ASN A C 1
ATOM 637 O O . ASN A 1 81 ? -5.214 3.160 15.011 1.00 91.56 81 ASN A O 1
ATOM 641 N N . CYS A 1 82 ? -7.099 4.349 15.198 1.00 91.88 82 CYS A N 1
ATOM 642 C CA . CYS A 1 82 ? -7.406 4.306 13.766 1.00 91.88 82 CYS A CA 1
ATOM 643 C C . CYS A 1 82 ? -6.306 4.970 12.931 1.00 91.88 82 CYS A C 1
ATOM 645 O O . CYS A 1 82 ? -5.871 4.400 11.935 1.00 91.88 82 CYS A O 1
ATOM 647 N N . ILE A 1 83 ? -5.814 6.138 13.358 1.00 93.44 83 ILE A N 1
ATOM 648 C CA . ILE A 1 83 ? -4.690 6.809 12.691 1.00 93.44 83 ILE A CA 1
ATOM 649 C C . ILE A 1 83 ? -3.433 5.935 12.767 1.00 93.44 83 ILE A C 1
ATOM 651 O O . ILE A 1 83 ? -2.769 5.735 11.753 1.00 93.44 83 ILE A O 1
ATOM 655 N N . THR A 1 84 ? -3.139 5.353 13.933 1.00 93.31 84 THR A N 1
ATOM 656 C CA . THR A 1 84 ? -2.010 4.427 14.096 1.00 93.31 84 THR A CA 1
ATOM 657 C C . THR A 1 84 ? -2.125 3.206 13.180 1.00 93.31 84 THR A C 1
ATOM 659 O O . THR A 1 84 ? -1.136 2.839 12.556 1.00 93.31 84 THR A O 1
ATOM 662 N N . ILE A 1 85 ? -3.312 2.608 13.042 1.00 93.25 85 ILE A N 1
ATOM 663 C CA . ILE A 1 85 ? -3.561 1.460 12.156 1.00 93.25 85 ILE A CA 1
ATOM 664 C C . ILE A 1 85 ? -3.329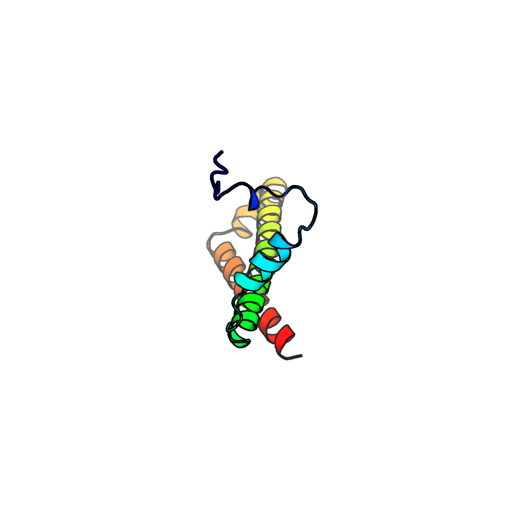 1.851 10.691 1.00 93.25 85 ILE A C 1
ATOM 666 O O . ILE A 1 85 ? -2.656 1.121 9.971 1.00 93.25 85 ILE A O 1
ATOM 670 N N . ILE A 1 86 ? -3.832 3.011 10.253 1.00 93.06 86 ILE A N 1
ATOM 671 C CA . ILE A 1 86 ? -3.632 3.502 8.879 1.00 93.06 86 ILE A CA 1
ATOM 672 C C . ILE A 1 86 ? -2.138 3.690 8.588 1.00 93.06 86 ILE A C 1
ATOM 674 O O . ILE A 1 86 ? -1.641 3.196 7.577 1.00 93.06 86 ILE A O 1
ATOM 678 N N . ILE A 1 87 ? -1.411 4.356 9.490 1.00 93.81 87 ILE A N 1
ATOM 679 C CA . ILE A 1 87 ? 0.034 4.577 9.347 1.00 93.81 87 ILE A CA 1
ATOM 680 C C . ILE A 1 87 ? 0.785 3.238 9.332 1.00 93.81 87 ILE A C 1
ATOM 682 O O . ILE A 1 87 ? 1.666 3.042 8.497 1.00 93.81 87 ILE A O 1
ATOM 686 N N . ALA A 1 88 ? 0.415 2.299 10.207 1.00 92.69 88 ALA A N 1
ATOM 687 C CA . ALA A 1 88 ? 1.037 0.981 10.279 1.00 92.69 88 ALA A CA 1
ATOM 688 C C . ALA A 1 88 ? 0.841 0.170 8.988 1.00 92.69 88 ALA A C 1
ATOM 690 O O . ALA A 1 88 ? 1.793 -0.442 8.511 1.00 92.69 88 ALA A O 1
ATOM 691 N N . VAL A 1 89 ? -0.355 0.199 8.391 1.00 92.38 89 VAL A N 1
ATOM 692 C CA . VAL A 1 89 ? -0.636 -0.476 7.112 1.00 92.38 89 VAL A CA 1
ATOM 693 C C . VAL A 1 89 ? 0.231 0.099 5.994 1.00 92.38 89 VAL A C 1
ATOM 695 O O . VAL A 1 89 ? 0.905 -0.656 5.295 1.00 92.38 89 VAL A O 1
ATOM 698 N N . VAL A 1 90 ? 0.280 1.426 5.857 1.00 89.44 90 VAL A N 1
ATOM 699 C CA . VAL A 1 90 ? 1.075 2.082 4.806 1.00 89.44 90 VAL A CA 1
ATOM 700 C C . VAL A 1 90 ? 2.571 1.795 4.977 1.00 89.44 90 VAL A C 1
ATOM 702 O O . VAL A 1 90 ? 3.247 1.443 4.007 1.00 89.44 90 VAL A O 1
ATOM 705 N N . LEU A 1 91 ? 3.088 1.884 6.206 1.00 89.69 91 LEU A N 1
ATOM 706 C CA . LEU A 1 91 ? 4.494 1.593 6.504 1.00 89.69 91 LEU A CA 1
ATOM 707 C C . LEU A 1 91 ? 4.859 0.120 6.308 1.00 89.69 91 LEU A C 1
ATOM 709 O O . LEU A 1 91 ? 5.983 -0.165 5.912 1.00 89.69 91 LEU A O 1
ATOM 713 N N . CYS A 1 92 ? 3.945 -0.813 6.573 1.00 88.31 92 CYS A N 1
ATOM 714 C CA . CYS A 1 92 ? 4.206 -2.243 6.425 1.00 88.31 92 CYS A CA 1
ATOM 715 C C . CYS A 1 92 ? 4.213 -2.688 4.954 1.00 88.31 92 CYS A C 1
ATOM 717 O O . CYS A 1 92 ? 5.053 -3.495 4.567 1.00 88.31 92 CYS A O 1
ATOM 719 N N . VAL A 1 93 ? 3.322 -2.144 4.118 1.00 87.44 93 VAL A N 1
ATOM 720 C CA . VAL A 1 93 ? 3.175 -2.567 2.711 1.00 87.44 93 VAL A CA 1
ATOM 721 C C . VAL A 1 93 ? 4.245 -1.956 1.798 1.00 87.44 93 VAL A C 1
ATOM 723 O O . VAL A 1 93 ? 4.724 -2.621 0.880 1.00 87.44 93 VAL A O 1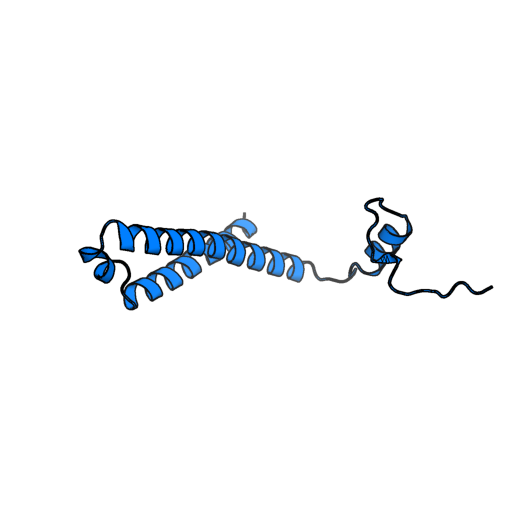
ATOM 726 N N . SER A 1 94 ? 4.664 -0.717 2.064 1.00 80.81 94 SER A N 1
ATOM 727 C CA . SER A 1 94 ? 5.672 -0.008 1.257 1.00 80.81 94 SER A CA 1
ATOM 728 C C . SER A 1 94 ? 6.996 -0.783 1.057 1.00 80.81 94 SER A C 1
ATOM 730 O O . SER A 1 94 ? 7.435 -0.910 -0.088 1.00 80.81 94 SER A O 1
ATOM 732 N N . PRO A 1 95 ? 7.638 -1.357 2.098 1.00 81.00 95 PRO A N 1
ATOM 733 C CA . PRO A 1 95 ? 8.882 -2.110 1.936 1.00 81.00 95 PRO A CA 1
ATOM 734 C C . PRO A 1 95 ? 8.690 -3.468 1.254 1.00 81.00 95 PRO A C 1
ATOM 736 O O . PRO A 1 95 ? 9.628 -3.953 0.633 1.00 81.00 95 PRO A O 1
ATOM 739 N N . VAL A 1 96 ? 7.499 -4.076 1.315 1.00 77.44 96 VAL A N 1
ATOM 740 C CA . VAL A 1 96 ? 7.222 -5.359 0.639 1.00 77.44 96 VAL A CA 1
ATOM 741 C C . VAL A 1 96 ? 7.282 -5.190 -0.878 1.00 77.44 96 VAL A C 1
ATOM 743 O O . VAL A 1 96 ? 7.879 -6.020 -1.558 1.00 77.44 96 VAL A O 1
ATOM 746 N N . GLY A 1 97 ? 6.734 -4.089 -1.404 1.00 72.62 97 GLY A N 1
ATOM 747 C CA . GLY A 1 97 ? 6.834 -3.759 -2.830 1.00 72.62 97 GLY A CA 1
ATOM 748 C C . GLY A 1 97 ? 8.275 -3.495 -3.281 1.00 72.62 97 GLY A C 1
ATOM 749 O O . GLY A 1 97 ? 8.664 -3.916 -4.366 1.00 72.62 97 GLY A O 1
ATOM 750 N N . ALA A 1 98 ? 9.087 -2.858 -2.431 1.00 71.75 98 ALA A N 1
ATOM 751 C CA . ALA A 1 98 ? 10.505 -2.627 -2.709 1.00 71.75 98 ALA A CA 1
ATOM 752 C C . ALA A 1 98 ? 11.342 -3.919 -2.631 1.00 71.75 98 ALA A C 1
ATOM 754 O O . ALA A 1 98 ? 12.221 -4.135 -3.460 1.00 71.75 98 ALA A O 1
ATOM 755 N N . PHE A 1 99 ? 11.049 -4.796 -1.666 1.00 72.69 99 PHE A N 1
ATOM 756 C CA . PHE A 1 99 ? 11.737 -6.075 -1.488 1.00 72.69 99 PHE A CA 1
ATOM 757 C C . PHE A 1 99 ? 11.477 -7.038 -2.651 1.00 72.69 99 PHE A C 1
ATOM 759 O O . PHE A 1 99 ? 12.406 -7.686 -3.113 1.00 72.69 99 PHE A O 1
ATOM 766 N N . PHE A 1 100 ? 10.246 -7.081 -3.174 1.00 67.81 100 PHE A N 1
ATOM 767 C CA . PHE A 1 100 ? 9.897 -7.905 -4.339 1.00 67.81 100 PHE A CA 1
ATOM 768 C C . PHE A 1 100 ? 10.638 -7.509 -5.624 1.00 67.81 100 PHE A C 1
ATOM 770 O O . PHE A 1 100 ? 10.736 -8.322 -6.532 1.00 67.81 100 PHE A O 1
ATOM 777 N N . PHE A 1 101 ? 11.121 -6.267 -5.720 1.00 65.38 101 PHE A N 1
ATOM 778 C CA . PHE A 1 101 ? 11.927 -5.801 -6.850 1.00 65.38 101 PHE A CA 1
ATOM 779 C C . PHE A 1 101 ? 13.436 -5.998 -6.627 1.00 65.38 101 PHE A C 1
ATOM 781 O O . PHE A 1 101 ? 14.194 -6.090 -7.586 1.00 65.38 101 PHE A O 1
ATOM 788 N N . ALA A 1 102 ? 13.883 -6.028 -5.368 1.00 63.44 102 ALA A N 1
ATOM 789 C CA . ALA A 1 102 ? 15.289 -6.221 -5.018 1.00 63.44 102 ALA A CA 1
ATOM 790 C C . ALA A 1 102 ? 15.746 -7.693 -5.067 1.00 63.44 102 ALA A C 1
ATOM 792 O O . ALA A 1 102 ? 16.950 -7.941 -4.976 1.00 63.44 102 ALA A O 1
ATOM 793 N N . LEU A 1 103 ? 14.806 -8.640 -5.162 1.00 56.84 103 LEU A N 1
ATOM 794 C CA . LEU A 1 103 ? 15.031 -10.089 -5.195 1.00 56.84 103 LEU A CA 1
ATOM 795 C C . LEU A 1 103 ? 14.939 -10.630 -6.627 1.00 56.84 103 LEU A C 1
ATOM 797 O O . LEU A 1 103 ? 15.787 -11.481 -6.972 1.00 56.84 103 LEU A O 1
#

InterPro domains:
  IPR019430 7TM GPCR, serpentine receptor class x (Srx) [PF10328] (38-93)

Nearest PDB structures (foldseek):
  7xji-assembly1_R  TM=8.456E-01  e=6.865E-01  Canis lupus familiaris
  7xtb-assembly1_R  TM=8.710E-01  e=1.112E+00  Homo sapiens
  9ijd-assembly1_R  TM=8.436E-01  e=1.254E+00  Homo sapiens
  7wu9-assembly1_R  TM=9.126E-01  e=1.912E+00  Homo sapiens
  8j1a-assembly1_R  TM=6.763E-01  e=6.865E-01  Homo sapiens

Secondary structure (DSSP, 8-state):
------TTGGGS--SS--HHHHHHHHHHS-TT--HHHHHHHHHHHHHHHHHHHHHHHHHHHHHHHHHH-HHHHHHHS-HHHHHHHHHHHHHHHHHHHHHHHH-

Solvent-accessible surface area (backbone atoms only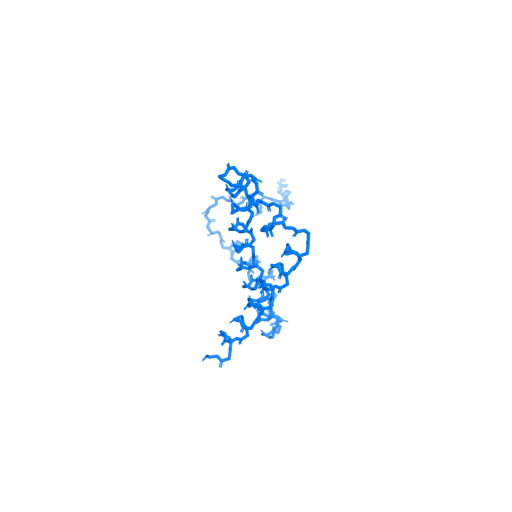 — not comparable to full-atom values): 6236 Å² total; per-residue (Å²): 134,88,76,80,84,63,90,62,65,86,74,59,79,81,86,67,94,44,76,62,58,52,52,49,50,60,70,67,47,75,87,83,66,59,68,68,56,56,52,50,53,50,38,51,51,51,37,52,51,55,48,51,55,51,49,53,52,51,54,52,47,52,57,48,40,49,71,79,36,57,90,54,30,64,75,65,66,26,76,70,47,49,53,52,50,54,53,48,50,55,65,59,39,53,56,52,45,53,49,69,71,76,108

Organism: NCBI:txid289476

Radius of gyration: 23.72 Å; Cα contacts (8 Å, |Δi|>4): 21; chains: 1; bounding box: 38×19×77 Å

Foldseek 3Di:
DDDPPPPPPVVVDPPDDDPVNVVVCVVPPPPPDDPVVVLVVVLVVQLVVQLVVVVVVVVVVLVVCCVPPVPCSCVCDPPVNVVVVNVCSSVVSNVVSVVVVVD

Sequence (103 aa):
MNSSFEFGFELQGRGEVTSQDIAVGILIQPTDVPISWGIVCYILTFVFAVSSCLFHNIVSLNRFVAVTYACKYQQLFSKKNCITIIIAVVLCVSPVGAFFFAL

pLDDT: mean 79.53, std 14.09, range [34.72, 95.62]